Protein AF-A0A933SU49-F1 (afdb_monomer)

Foldseek 3Di:
DPPPVVLVVVCVQQVDDSVLVVVVVVPDDDQLQSQCSVCVVVVHRPDDQDPDPLSNLVVVCSNNSHDLVRSCVVVVHDSVVNVVSD

Sequence (86 aa):
MIWGYLSFRRQKIIGVTEFTVWNWEHGTEPELKHMPKIIEFLGYVPFECPEDPIGKLRYFKLVNGLSYERLGEMMDRDPGQLMDWV

pLDDT: mean 71.98, std 13.05, range [37.28, 88.06]

Structure (mmCIF, N/CA/C/O backbone):
data_AF-A0A933SU49-F1
#
_entry.id   AF-A0A933SU49-F1
#
loop_
_atom_site.group_PDB
_atom_site.id
_atom_site.type_symbol
_atom_site.label_atom_id
_atom_sit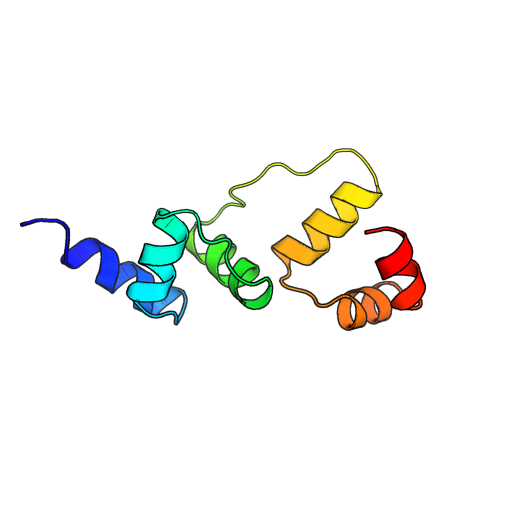e.label_alt_id
_atom_site.label_comp_id
_atom_site.label_asym_id
_atom_site.label_entity_id
_atom_site.label_seq_id
_atom_site.pdbx_PDB_ins_code
_atom_site.Cartn_x
_atom_site.Cartn_y
_atom_site.Cartn_z
_atom_site.occupancy
_atom_site.B_iso_or_equiv
_atom_site.auth_seq_id
_atom_site.auth_comp_id
_atom_site.auth_asym_id
_atom_site.auth_atom_id
_atom_site.pdbx_PDB_model_num
ATOM 1 N N . MET A 1 1 ? -25.202 12.754 20.871 1.00 39.31 1 MET A N 1
ATOM 2 C CA . MET A 1 1 ? -23.947 11.998 21.084 1.00 39.31 1 MET A CA 1
ATOM 3 C C . MET A 1 1 ? -23.943 10.774 20.156 1.00 39.31 1 MET A C 1
ATOM 5 O O . MET A 1 1 ? -24.134 9.660 20.613 1.00 39.31 1 MET A O 1
ATOM 9 N N . ILE A 1 2 ? -23.835 10.987 18.835 1.00 40.84 2 ILE A N 1
ATOM 10 C CA . ILE A 1 2 ? -24.048 9.940 17.800 1.00 40.84 2 ILE A CA 1
ATOM 11 C C . ILE A 1 2 ? -22.705 9.394 17.255 1.00 40.84 2 ILE A C 1
ATOM 13 O O . ILE A 1 2 ? -22.649 8.341 16.631 1.00 40.84 2 ILE A O 1
ATOM 17 N N . TRP A 1 3 ? -21.590 10.059 17.563 1.00 37.28 3 TRP A N 1
ATOM 18 C CA . TRP A 1 3 ? -20.298 9.832 16.905 1.00 37.28 3 TRP A CA 1
ATOM 19 C C . TRP A 1 3 ? -19.430 8.708 17.501 1.00 37.28 3 TRP A C 1
ATOM 21 O O . TRP A 1 3 ? -18.467 8.298 16.867 1.00 37.28 3 TRP A O 1
ATOM 31 N N . GLY A 1 4 ? -19.779 8.152 18.669 1.00 43.44 4 GLY A N 1
ATOM 32 C CA . GLY A 1 4 ? -19.014 7.054 19.289 1.00 43.44 4 GLY A CA 1
ATOM 33 C C . GLY A 1 4 ? -19.300 5.664 18.700 1.00 43.44 4 GLY A C 1
ATOM 34 O O . GLY A 1 4 ? -18.423 4.809 18.655 1.00 43.44 4 GLY A O 1
ATOM 35 N N . TYR A 1 5 ? -20.511 5.428 18.187 1.00 44.97 5 TYR A N 1
ATOM 36 C CA . TYR A 1 5 ? -20.905 4.105 17.676 1.00 44.97 5 TYR A CA 1
ATOM 37 C C . TYR A 1 5 ? -20.387 3.810 16.260 1.00 44.97 5 TYR A C 1
ATOM 39 O O . TYR A 1 5 ? -20.201 2.648 15.893 1.00 44.97 5 TYR A O 1
ATOM 47 N N . LEU A 1 6 ? -20.136 4.854 15.464 1.00 46.66 6 LEU A N 1
ATOM 48 C CA . LEU A 1 6 ? -19.658 4.734 14.084 1.00 46.66 6 LEU A CA 1
ATOM 49 C C . LEU A 1 6 ? -18.170 4.379 13.997 1.00 46.66 6 LEU A C 1
ATOM 51 O O . LEU A 1 6 ? -17.777 3.695 13.056 1.00 46.66 6 LEU A O 1
ATOM 55 N N . SER A 1 7 ? -17.356 4.788 14.971 1.00 50.56 7 SER A N 1
ATOM 56 C CA . SER A 1 7 ? -15.911 4.528 14.959 1.00 50.56 7 SER A CA 1
ATOM 57 C C . SER A 1 7 ? -15.571 3.101 15.428 1.00 50.56 7 SER A C 1
ATOM 59 O O . SER A 1 7 ? -14.765 2.404 14.807 1.00 50.56 7 SER A O 1
ATOM 61 N N . PHE A 1 8 ? -16.317 2.568 16.404 1.00 48.91 8 PHE A N 1
ATOM 62 C CA . PHE A 1 8 ? -16.156 1.187 16.882 1.00 48.91 8 PHE A CA 1
ATOM 63 C C . PHE A 1 8 ? -16.421 0.119 15.805 1.00 48.91 8 PHE A C 1
ATOM 65 O O . PHE A 1 8 ? -15.714 -0.890 15.735 1.00 48.91 8 PHE A O 1
ATOM 72 N N . ARG A 1 9 ? -17.421 0.329 14.930 1.00 50.91 9 ARG A N 1
ATOM 73 C CA . ARG A 1 9 ? -17.708 -0.608 13.827 1.00 50.91 9 ARG A CA 1
ATOM 74 C C . ARG A 1 9 ? -16.599 -0.641 12.773 1.00 50.91 9 ARG A C 1
ATOM 76 O O . ARG A 1 9 ? -16.380 -1.704 12.199 1.00 50.91 9 ARG A O 1
ATOM 83 N N . ARG A 1 10 ? -15.889 0.470 12.542 1.00 55.12 10 ARG A N 1
ATOM 84 C CA . ARG A 1 10 ? -14.786 0.520 11.567 1.00 55.12 10 ARG A CA 1
ATOM 85 C C . ARG A 1 10 ? -13.550 -0.225 12.076 1.00 55.12 10 ARG A C 1
ATOM 87 O O . ARG A 1 10 ? -12.997 -1.031 11.338 1.00 55.12 10 ARG A O 1
ATOM 94 N N . GLN A 1 11 ? -13.178 -0.058 13.349 1.00 51.88 11 GLN A N 1
ATOM 95 C CA . GLN A 1 11 ? -11.966 -0.661 13.935 1.00 51.88 11 GLN A CA 1
ATOM 96 C C . GLN A 1 11 ? -11.886 -2.189 13.798 1.00 51.88 11 GLN A C 1
ATOM 98 O O . GLN A 1 11 ? -10.838 -2.731 13.445 1.00 51.88 11 GLN A O 1
ATOM 103 N N . LYS A 1 12 ? -12.995 -2.901 14.046 1.00 52.88 12 LYS A N 1
ATOM 104 C CA . LYS A 1 12 ? -13.006 -4.375 14.023 1.00 52.88 12 LYS A CA 1
ATOM 105 C C . LYS A 1 12 ? -12.790 -4.981 12.637 1.00 52.88 12 LYS A C 1
ATOM 107 O O . LYS A 1 12 ? -12.360 -6.126 12.565 1.00 52.88 12 LYS A O 1
ATOM 112 N N 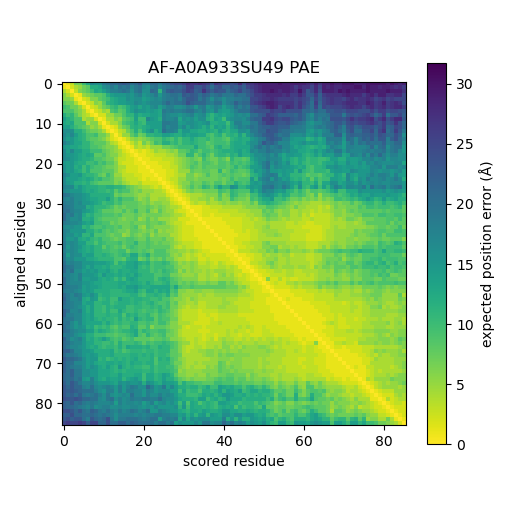. ILE A 1 13 ? -13.097 -4.246 11.570 1.00 55.00 13 ILE A N 1
ATOM 113 C CA . ILE A 1 13 ? -13.064 -4.782 10.203 1.00 55.00 13 ILE A CA 1
ATOM 114 C C . ILE A 1 13 ? -11.672 -4.596 9.584 1.00 55.00 13 ILE A C 1
ATOM 116 O O . ILE A 1 13 ? -11.152 -5.503 8.947 1.00 55.00 13 ILE A O 1
ATOM 120 N N . ILE A 1 14 ? -11.021 -3.463 9.857 1.00 60.38 14 ILE A N 1
ATOM 121 C CA . ILE A 1 14 ? -9.668 -3.153 9.355 1.00 60.38 14 ILE A CA 1
ATOM 122 C C . ILE A 1 14 ? -8.555 -3.612 10.315 1.00 60.38 14 ILE A C 1
ATOM 124 O O . ILE A 1 14 ? -7.400 -3.748 9.902 1.00 60.38 14 ILE A O 1
ATOM 128 N N . GLY A 1 15 ? -8.882 -3.898 11.583 1.00 62.41 15 GLY A N 1
ATOM 129 C CA . GLY A 1 15 ? -7.915 -4.314 12.606 1.00 62.41 15 GLY A CA 1
ATOM 130 C C . GLY A 1 15 ? -6.962 -3.192 13.031 1.00 62.41 15 GLY A C 1
ATOM 131 O O . GLY A 1 15 ? -5.836 -3.466 13.439 1.00 62.41 15 GLY A O 1
ATOM 132 N N . VAL A 1 16 ? -7.395 -1.938 12.894 1.00 63.91 16 VAL A N 1
ATOM 133 C CA . VAL A 1 16 ? -6.641 -0.734 13.273 1.00 63.91 16 VAL A CA 1
ATOM 134 C C . VAL A 1 16 ? -7.342 -0.024 14.426 1.00 63.91 16 VAL A C 1
ATOM 136 O O . VAL A 1 16 ? -8.547 -0.189 14.624 1.00 63.91 16 VAL A O 1
ATOM 139 N N . THR A 1 17 ? -6.590 0.753 15.202 1.00 64.62 17 THR A N 1
ATOM 140 C CA . THR A 1 17 ? -7.142 1.473 16.352 1.00 64.62 17 THR A CA 1
ATOM 141 C C . THR A 1 17 ? -7.970 2.675 15.904 1.00 64.62 17 THR A C 1
ATOM 143 O O . THR A 1 17 ? -7.809 3.206 14.803 1.00 64.62 17 THR A O 1
ATOM 146 N N . GLU A 1 18 ? -8.854 3.135 16.784 1.00 63.22 18 GLU A N 1
ATOM 147 C CA . GLU A 1 18 ? -9.691 4.321 16.574 1.00 63.22 18 GLU A CA 1
ATOM 148 C C . GLU A 1 18 ? -8.855 5.558 16.236 1.00 63.22 18 GLU A C 1
ATOM 150 O O . GLU A 1 18 ? -9.239 6.366 15.396 1.00 63.22 18 GLU A O 1
ATOM 155 N N . PHE A 1 19 ? -7.668 5.650 16.835 1.00 60.56 19 PHE A N 1
ATOM 156 C CA . PHE A 1 19 ? -6.710 6.721 16.597 1.00 60.56 19 PHE A CA 1
ATOM 157 C C . PHE A 1 19 ? -6.122 6.677 15.180 1.00 60.56 19 PHE A C 1
ATOM 159 O O . PHE A 1 19 ? -5.926 7.717 14.562 1.00 60.56 19 PHE A O 1
ATOM 166 N N . THR A 1 20 ? -5.891 5.481 14.628 1.00 61.72 20 THR A N 1
ATOM 167 C CA . THR A 1 20 ? -5.425 5.314 13.244 1.00 61.72 20 THR A CA 1
ATOM 168 C C . THR A 1 20 ? -6.471 5.801 12.242 1.00 61.72 20 THR A C 1
ATOM 170 O O . THR A 1 20 ? -6.128 6.532 11.319 1.00 61.72 20 THR A O 1
ATOM 173 N N . VAL A 1 21 ? -7.748 5.459 12.451 1.00 65.44 21 VAL A N 1
ATOM 174 C CA . VAL A 1 21 ? -8.848 5.942 11.596 1.00 65.44 21 VAL A CA 1
ATOM 175 C C . VAL A 1 21 ? -9.014 7.455 11.729 1.00 65.44 21 VAL A C 1
ATOM 177 O O . VAL A 1 21 ? -9.141 8.148 10.723 1.00 65.44 21 VAL A O 1
ATOM 180 N N . TRP A 1 22 ? -8.961 7.974 12.959 1.00 66.50 22 TRP A N 1
ATOM 181 C CA . TRP A 1 22 ? -9.052 9.408 13.225 1.00 66.50 22 TRP A CA 1
ATOM 182 C C . TRP A 1 22 ? -7.924 10.192 12.540 1.00 66.50 22 TRP A C 1
ATOM 184 O O . TRP A 1 22 ? -8.188 11.224 11.928 1.00 66.50 22 TRP A O 1
ATOM 194 N N . ASN A 1 23 ? -6.693 9.672 12.565 1.00 67.56 23 ASN A N 1
ATOM 195 C CA . ASN A 1 23 ? -5.555 10.277 11.872 1.00 67.56 23 ASN A CA 1
ATOM 196 C C . ASN A 1 23 ? -5.764 10.329 10.354 1.00 67.56 23 ASN A C 1
ATOM 198 O O . ASN A 1 23 ? -5.434 11.342 9.739 1.00 67.56 23 ASN A O 1
ATOM 202 N N . TRP A 1 24 ? -6.343 9.287 9.747 1.00 69.69 24 TRP A N 1
ATOM 203 C CA . TRP A 1 24 ? -6.654 9.291 8.312 1.00 69.69 24 TRP A CA 1
ATOM 204 C C . TRP A 1 24 ? -7.721 10.319 7.952 1.00 69.69 24 TRP A C 1
ATOM 206 O O . TRP A 1 24 ? -7.570 11.050 6.977 1.00 69.69 24 TRP A O 1
ATOM 216 N N . GLU A 1 25 ? -8.762 10.439 8.778 1.00 66.88 25 GLU A N 1
ATOM 217 C CA . GLU A 1 25 ? -9.784 11.479 8.609 1.00 66.88 25 GLU A CA 1
ATOM 218 C C . GLU A 1 25 ? -9.218 12.901 8.801 1.00 66.88 25 GLU A C 1
ATOM 220 O O . GLU A 1 25 ? -9.788 13.855 8.277 1.00 66.88 25 GLU A O 1
ATOM 225 N N . HIS A 1 26 ? -8.082 13.049 9.493 1.00 69.44 26 HIS A N 1
ATOM 226 C CA . HIS A 1 26 ? -7.390 14.325 9.728 1.00 69.44 26 HIS A CA 1
ATOM 227 C C . HIS A 1 26 ? -6.156 14.533 8.830 1.00 69.44 26 HIS A C 1
ATOM 229 O O . HIS A 1 26 ? -5.301 15.364 9.133 1.00 69.44 26 HIS A O 1
ATOM 235 N N . GLY A 1 27 ? -6.070 13.810 7.707 1.00 63.22 27 GLY A N 1
ATOM 236 C CA . GLY A 1 27 ? -5.078 14.063 6.655 1.00 63.22 27 GLY A CA 1
ATOM 237 C C . GLY A 1 27 ? -3.764 13.292 6.787 1.00 63.22 27 GLY A C 1
ATOM 238 O O . GLY A 1 27 ? -2.812 13.589 6.072 1.00 63.22 27 GLY A O 1
ATOM 239 N N . THR A 1 28 ? -3.689 12.296 7.673 1.00 70.50 28 THR A N 1
ATOM 240 C CA . THR A 1 28 ? -2.560 11.354 7.688 1.00 70.50 28 THR A CA 1
ATOM 241 C C . THR A 1 28 ? -2.779 10.284 6.627 1.00 70.50 28 THR A C 1
ATOM 243 O O . THR A 1 28 ? -3.780 9.574 6.665 1.00 70.50 28 THR A O 1
ATOM 246 N N . GLU A 1 29 ? -1.843 10.116 5.699 1.00 68.00 29 GLU A N 1
ATOM 247 C CA . GLU A 1 29 ? -1.967 9.055 4.703 1.00 68.00 29 GLU A CA 1
ATOM 248 C C . GLU A 1 29 ? -1.796 7.663 5.348 1.00 68.00 29 GLU A C 1
ATOM 250 O O . GLU A 1 29 ? -0.873 7.449 6.142 1.00 68.00 29 GLU A O 1
ATOM 255 N N . PRO A 1 30 ? -2.683 6.697 5.048 1.00 71.69 30 PRO A N 1
ATOM 256 C CA . PRO A 1 30 ? -2.541 5.324 5.513 1.00 71.69 30 PRO A CA 1
ATOM 257 C C . PRO A 1 30 ? -1.257 4.662 4.994 1.00 71.69 30 PRO A C 1
ATOM 259 O O . PRO A 1 30 ? -0.856 4.843 3.847 1.00 71.69 30 PRO A O 1
ATOM 262 N N . GLU A 1 31 ? -0.620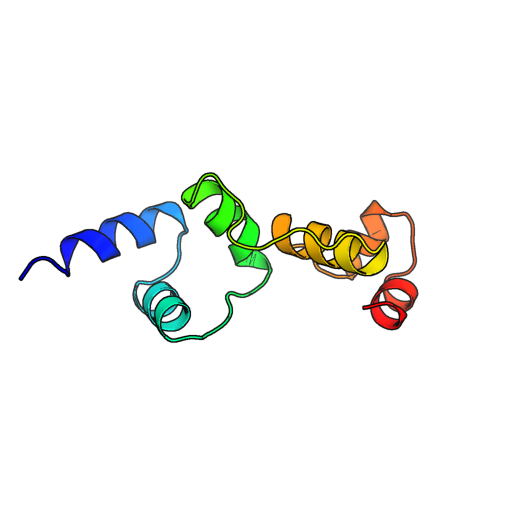 3.827 5.821 1.00 74.50 31 GLU A N 1
ATOM 263 C CA . GLU A 1 31 ? 0.516 3.021 5.361 1.00 74.50 31 GLU A CA 1
ATOM 264 C C . GLU A 1 31 ? 0.073 2.002 4.299 1.00 74.50 31 GLU A C 1
ATOM 266 O O . GLU A 1 31 ? -0.995 1.396 4.419 1.00 74.50 31 GLU A O 1
ATOM 271 N N . LEU A 1 32 ? 0.939 1.723 3.316 1.00 76.56 32 LEU A N 1
ATOM 272 C CA . LEU A 1 32 ? 0.671 0.805 2.194 1.00 76.56 32 LEU A CA 1
ATOM 273 C C . LEU A 1 32 ? 0.072 -0.543 2.628 1.00 76.56 32 LEU A C 1
ATOM 275 O O . LEU A 1 32 ? -0.881 -1.020 2.021 1.00 76.56 32 LEU A O 1
ATOM 279 N N . LYS A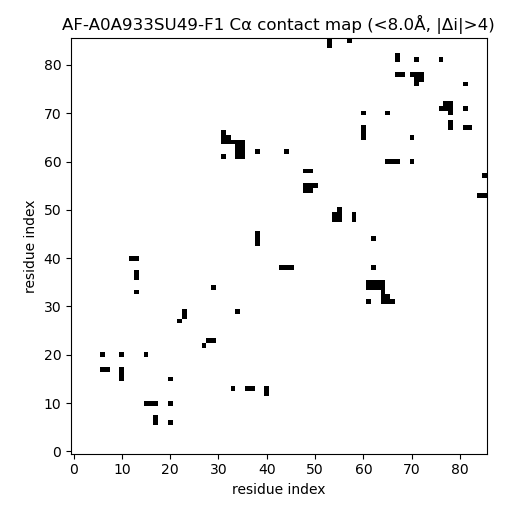 1 33 ? 0.561 -1.130 3.725 1.00 78.81 33 LYS A N 1
ATOM 280 C CA . LYS A 1 33 ? 0.080 -2.421 4.250 1.00 78.81 33 LYS A CA 1
ATOM 281 C C . LYS A 1 33 ? -1.409 -2.429 4.635 1.00 78.81 33 LYS A C 1
ATO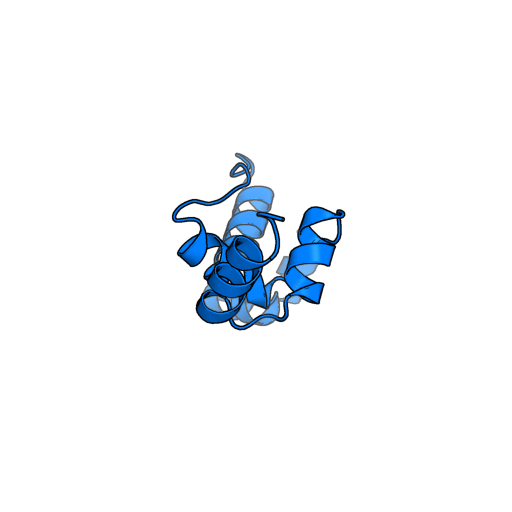M 283 O O . LYS A 1 33 ? -2.021 -3.492 4.710 1.00 78.81 33 LYS A O 1
ATOM 288 N N . HIS A 1 34 ? -1.985 -1.262 4.926 1.00 78.38 34 HIS A N 1
ATOM 289 C CA . HIS A 1 34 ? -3.386 -1.123 5.319 1.00 78.38 34 HIS A CA 1
ATOM 290 C C . HIS A 1 34 ? -4.318 -0.904 4.128 1.00 78.38 34 HIS A C 1
ATOM 292 O O . HIS A 1 34 ? -5.514 -1.158 4.258 1.00 78.38 34 HIS A O 1
ATOM 298 N N . MET A 1 35 ? -3.792 -0.507 2.968 1.00 81.19 35 MET A N 1
ATOM 299 C CA . MET A 1 35 ? -4.603 -0.167 1.797 1.00 81.19 35 MET A CA 1
ATOM 300 C C . MET A 1 35 ? -5.516 -1.296 1.315 1.00 81.19 35 MET A C 1
ATOM 302 O O . MET A 1 35 ? -6.699 -1.022 1.122 1.00 81.19 35 MET A O 1
ATOM 306 N N . PRO A 1 36 ? -5.054 -2.558 1.202 1.00 82.50 36 PRO A N 1
ATOM 307 C CA . PRO A 1 36 ? -5.921 -3.653 0.771 1.00 82.50 36 PRO A CA 1
ATOM 308 C C . PRO A 1 36 ? -7.142 -3.821 1.676 1.00 82.50 36 PRO A C 1
ATOM 310 O O . PRO A 1 36 ? -8.265 -3.937 1.195 1.00 82.50 36 PRO A O 1
ATOM 313 N N . LYS A 1 37 ? -6.938 -3.743 2.997 1.00 80.31 37 LYS A N 1
ATOM 314 C CA . LYS A 1 37 ? -8.021 -3.864 3.982 1.00 80.31 37 LYS A CA 1
ATOM 315 C C . LYS A 1 37 ? -8.961 -2.659 3.965 1.00 80.31 37 LYS A C 1
ATOM 317 O O . LYS A 1 37 ? -10.153 -2.813 4.204 1.00 80.31 37 LYS A O 1
ATOM 322 N N . ILE A 1 38 ? -8.436 -1.461 3.698 1.00 76.38 38 ILE A N 1
ATOM 323 C CA . ILE A 1 38 ? -9.250 -0.249 3.533 1.00 76.38 38 ILE A CA 1
ATOM 324 C C . ILE A 1 38 ? -10.143 -0.385 2.296 1.00 76.38 38 ILE A C 1
ATOM 326 O O . ILE A 1 38 ? -11.332 -0.100 2.382 1.00 76.38 38 ILE A O 1
ATOM 330 N N . ILE A 1 39 ? -9.596 -0.849 1.171 1.00 79.88 39 ILE A N 1
ATOM 331 C CA . ILE A 1 39 ? -10.337 -1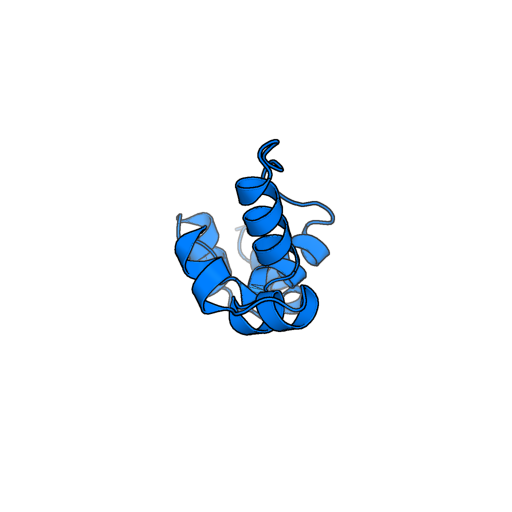.039 -0.085 1.00 79.88 39 ILE A CA 1
ATOM 332 C C . ILE A 1 39 ? -11.400 -2.129 0.072 1.00 79.88 39 ILE A C 1
ATOM 334 O O . ILE A 1 39 ? -12.544 -1.923 -0.326 1.00 79.88 39 ILE A O 1
ATOM 338 N N . GLU A 1 40 ? -11.056 -3.253 0.705 1.00 80.25 40 GLU A N 1
ATOM 339 C CA . GLU A 1 40 ? -12.008 -4.318 1.042 1.00 80.25 40 GLU A CA 1
ATOM 340 C C . GLU A 1 40 ? -13.151 -3.789 1.922 1.00 80.25 40 GLU A C 1
ATOM 342 O O . GLU A 1 40 ? -14.320 -4.066 1.660 1.00 80.25 40 GLU A O 1
ATOM 347 N N . PHE A 1 41 ? -12.825 -2.971 2.928 1.00 75.50 41 PHE A N 1
ATOM 348 C CA . PHE A 1 41 ? -13.812 -2.357 3.814 1.00 75.50 41 PHE A CA 1
ATOM 349 C C . PHE A 1 41 ? -14.727 -1.358 3.091 1.00 75.50 41 PHE A C 1
ATOM 351 O O . PHE A 1 41 ? -15.935 -1.349 3.328 1.00 75.50 41 PHE A O 1
ATOM 358 N N . LEU A 1 42 ? -14.164 -0.502 2.237 1.00 76.81 42 LEU A N 1
ATOM 359 C CA . LEU A 1 42 ? -14.927 0.484 1.471 1.00 76.81 42 LEU A CA 1
ATOM 360 C C . LEU A 1 42 ? -15.770 -0.178 0.373 1.00 76.81 42 LEU A C 1
ATOM 362 O O . LEU A 1 42 ? -16.807 0.364 -0.006 1.00 76.81 42 LEU A O 1
ATOM 366 N N . GLY A 1 43 ? -15.336 -1.334 -0.138 1.00 75.75 43 GLY A N 1
ATOM 367 C CA . GLY A 1 43 ? -15.923 -1.997 -1.303 1.00 75.75 43 GLY A CA 1
ATOM 368 C C . GLY A 1 43 ? -15.581 -1.314 -2.633 1.00 75.75 43 GLY A C 1
ATOM 369 O O . GLY A 1 43 ? -16.095 -1.712 -3.676 1.00 75.75 43 GLY A O 1
ATOM 370 N N . TYR A 1 44 ? -14.729 -0.285 -2.608 1.00 76.38 44 TYR A N 1
ATOM 371 C CA . TYR A 1 44 ? -14.228 0.437 -3.776 1.00 76.38 44 TYR A CA 1
ATOM 372 C C . TYR A 1 44 ? -12.862 1.071 -3.476 1.00 76.38 44 TYR A C 1
ATOM 374 O O . TYR A 1 44 ? -12.474 1.240 -2.319 1.00 76.38 44 TYR A O 1
ATOM 382 N N . VAL A 1 45 ? -12.128 1.438 -4.529 1.00 79.62 45 VAL A N 1
ATOM 383 C CA . VAL A 1 45 ? -10.856 2.164 -4.411 1.00 79.62 45 VAL A CA 1
ATOM 384 C C . VAL A 1 45 ? -11.144 3.671 -4.367 1.00 79.62 45 VAL A C 1
ATOM 386 O O . VAL A 1 45 ? -11.736 4.180 -5.316 1.00 79.62 45 VAL A O 1
ATOM 389 N N . PRO A 1 46 ? -10.754 4.404 -3.306 1.00 75.62 46 PRO A N 1
ATOM 390 C CA . PRO A 1 46 ? -11.152 5.804 -3.113 1.00 75.62 46 PRO A CA 1
ATOM 391 C C . PRO A 1 46 ? -10.317 6.823 -3.908 1.00 75.62 46 PRO A C 1
ATOM 393 O O . PRO A 1 46 ? -10.431 8.022 -3.673 1.00 75.62 46 PRO A O 1
ATOM 396 N N . PHE A 1 47 ? -9.462 6.369 -4.823 1.00 80.62 47 PHE A N 1
ATOM 397 C CA . PHE A 1 47 ? -8.582 7.206 -5.635 1.00 80.62 47 PHE A CA 1
ATOM 398 C C . PHE A 1 47 ? -8.574 6.732 -7.087 1.00 80.62 47 PHE A C 1
ATOM 400 O O . PHE A 1 47 ? -8.791 5.552 -7.380 1.00 80.62 47 PHE A O 1
ATOM 407 N N . GLU A 1 48 ? -8.322 7.666 -7.999 1.00 81.81 48 GLU A N 1
ATOM 408 C CA . GLU A 1 48 ? -8.331 7.400 -9.434 1.00 81.81 48 GLU A CA 1
ATOM 409 C C . GLU A 1 48 ? -7.113 6.578 -9.867 1.00 81.81 48 GLU A C 1
ATOM 411 O O . GLU A 1 48 ? -6.017 6.695 -9.311 1.00 81.81 48 GLU A O 1
ATOM 416 N N . CYS A 1 49 ? -7.316 5.726 -10.872 1.00 84.69 49 CYS A N 1
ATOM 417 C CA . CYS A 1 49 ? -6.233 5.000 -11.521 1.00 84.69 49 CYS A CA 1
ATOM 418 C C . CYS A 1 49 ? -5.603 5.908 -12.587 1.00 84.69 49 CYS A C 1
ATOM 420 O O . CYS A 1 49 ? -6.309 6.285 -13.526 1.00 84.69 49 CYS A O 1
ATOM 422 N N . PRO A 1 50 ? -4.310 6.261 -12.479 1.00 87.44 50 PRO A N 1
ATOM 423 C CA . PRO A 1 50 ? -3.643 7.056 -13.502 1.00 87.44 50 PRO A CA 1
ATOM 424 C C . PRO A 1 50 ? -3.604 6.321 -14.847 1.00 87.44 50 PRO A C 1
ATOM 426 O O . PRO A 1 50 ? -3.552 5.090 -14.903 1.00 87.44 50 PRO A O 1
ATOM 429 N N . GLU A 1 51 ? -3.590 7.063 -15.952 1.00 86.56 51 GLU A N 1
ATOM 430 C CA . GLU A 1 51 ? -3.528 6.456 -17.288 1.00 86.56 51 GLU A CA 1
ATOM 431 C C . GLU A 1 51 ? -2.106 6.052 -17.698 1.00 86.56 51 GLU A C 1
ATOM 433 O O . GLU A 1 51 ? -1.932 5.127 -18.506 1.00 86.56 51 GLU A O 1
ATOM 438 N N . ASP A 1 52 ? -1.098 6.708 -17.122 1.00 87.44 52 ASP A N 1
ATOM 439 C CA . ASP A 1 52 ? 0.301 6.505 -17.460 1.00 87.44 52 ASP A CA 1
ATOM 440 C C . ASP A 1 52 ? 0.846 5.170 -16.899 1.00 87.44 52 ASP A C 1
ATOM 442 O O . ASP A 1 52 ? 0.409 4.703 -15.842 1.00 87.44 52 ASP A O 1
ATOM 446 N N . PRO A 1 53 ? 1.795 4.510 -17.591 1.00 81.25 53 PRO A N 1
ATOM 447 C CA . PRO A 1 53 ? 2.286 3.192 -17.181 1.00 81.25 53 PRO A CA 1
ATOM 448 C C . PRO A 1 53 ? 2.896 3.154 -15.772 1.00 81.25 53 PRO A C 1
ATOM 450 O O . PRO A 1 53 ? 2.719 2.170 -15.054 1.00 81.25 53 PRO A O 1
ATOM 453 N N . ILE A 1 54 ? 3.588 4.221 -15.366 1.00 83.38 54 ILE A N 1
ATOM 454 C CA . ILE A 1 54 ? 4.241 4.317 -14.054 1.00 83.38 54 ILE A CA 1
ATOM 455 C C . ILE A 1 54 ? 3.186 4.530 -12.962 1.00 83.38 54 ILE A C 1
ATOM 457 O O . ILE A 1 54 ? 3.198 3.865 -11.927 1.00 83.38 54 ILE A O 1
ATOM 461 N N . GLY A 1 55 ? 2.212 5.396 -13.211 1.00 82.75 55 GLY A N 1
ATOM 462 C CA . GLY A 1 55 ? 1.071 5.655 -12.350 1.00 82.75 55 GLY A CA 1
ATOM 463 C C . GLY A 1 55 ? 0.198 4.418 -12.155 1.00 82.75 55 GLY A C 1
ATOM 464 O O . GLY A 1 55 ? -0.216 4.147 -11.029 1.00 82.75 55 GLY A O 1
ATOM 465 N N . LYS A 1 56 ? 0.015 3.587 -13.188 1.00 85.56 56 LYS A N 1
ATOM 466 C CA . LYS A 1 56 ? -0.637 2.268 -13.059 1.00 85.56 56 LYS A CA 1
ATOM 467 C C . LYS A 1 56 ? 0.145 1.316 -12.163 1.00 85.56 56 LYS A C 1
ATOM 469 O O . LYS A 1 56 ? -0.455 0.582 -11.380 1.00 85.56 56 LYS A O 1
ATOM 474 N N . LEU A 1 57 ? 1.473 1.345 -12.238 1.00 84.19 57 LEU A N 1
ATOM 475 C CA . LEU A 1 57 ? 2.344 0.533 -11.390 1.00 84.19 57 LEU A CA 1
ATOM 476 C C . LEU A 1 57 ? 2.264 0.976 -9.919 1.00 84.19 57 LEU A C 1
ATOM 478 O O . LEU A 1 57 ? 2.105 0.144 -9.023 1.00 84.19 57 LEU A O 1
ATOM 482 N N . ARG A 1 58 ? 2.263 2.293 -9.674 1.00 82.56 58 ARG A N 1
ATOM 483 C CA . ARG A 1 58 ? 2.012 2.895 -8.352 1.00 82.56 58 ARG A CA 1
ATOM 484 C C . ARG A 1 58 ? 0.644 2.516 -7.812 1.00 82.56 58 ARG A C 1
ATOM 486 O O . ARG A 1 58 ? 0.541 2.095 -6.662 1.00 82.56 58 ARG A O 1
ATOM 493 N N . TYR A 1 59 ? -0.382 2.630 -8.649 1.00 86.56 59 TYR A N 1
ATOM 494 C CA . TYR A 1 59 ? -1.749 2.259 -8.319 1.00 86.56 59 TYR A CA 1
ATOM 495 C C . TYR A 1 59 ? -1.839 0.781 -7.933 1.00 86.56 59 TYR A C 1
ATOM 497 O O . TYR A 1 59 ? -2.364 0.452 -6.872 1.00 86.56 59 TYR A O 1
ATOM 505 N N . PHE A 1 60 ? -1.252 -0.110 -8.734 1.00 86.44 60 PHE A N 1
ATOM 506 C CA . PHE A 1 60 ? -1.233 -1.543 -8.457 1.00 86.44 60 PHE A CA 1
ATOM 507 C C . PHE A 1 60 ? -0.522 -1.867 -7.136 1.00 86.44 60 PHE A C 1
ATOM 509 O O . PHE A 1 60 ? -1.048 -2.635 -6.327 1.00 86.44 60 PHE A O 1
ATOM 516 N N . LYS A 1 61 ? 0.633 -1.239 -6.880 1.00 88.06 61 LYS A N 1
ATOM 517 C CA . LYS A 1 61 ? 1.370 -1.359 -5.614 1.00 88.06 61 LYS A CA 1
ATOM 518 C C . LYS A 1 61 ? 0.528 -0.911 -4.418 1.00 88.06 61 LYS A C 1
ATOM 520 O O . LYS A 1 61 ? 0.478 -1.622 -3.418 1.00 88.06 61 LYS A O 1
ATOM 525 N N . LEU A 1 62 ? -0.133 0.244 -4.527 1.00 84.62 62 LEU A N 1
ATOM 526 C CA . LEU A 1 62 ? -1.002 0.813 -3.494 1.00 84.62 62 LEU A CA 1
ATOM 527 C C . LEU A 1 62 ? -2.192 -0.093 -3.200 1.00 84.62 62 LEU A C 1
ATOM 529 O O . LEU A 1 62 ? -2.367 -0.492 -2.056 1.00 84.62 62 LEU A O 1
ATOM 533 N N . VAL A 1 63 ? -2.966 -0.463 -4.221 1.00 85.44 63 VAL A N 1
ATOM 534 C CA . VAL A 1 63 ? -4.182 -1.278 -4.070 1.00 85.44 63 VAL A CA 1
ATOM 535 C C . VAL A 1 63 ? -3.886 -2.628 -3.420 1.00 85.44 63 VAL A C 1
ATOM 537 O O . VAL A 1 63 ? -4.667 -3.098 -2.597 1.00 85.44 63 VAL A O 1
ATOM 540 N N . ASN A 1 64 ? -2.735 -3.222 -3.740 1.00 85.19 64 ASN A N 1
ATOM 541 C CA . ASN A 1 64 ? -2.318 -4.515 -3.199 1.00 85.19 64 ASN A CA 1
ATOM 542 C C . ASN A 1 64 ? -1.428 -4.403 -1.947 1.00 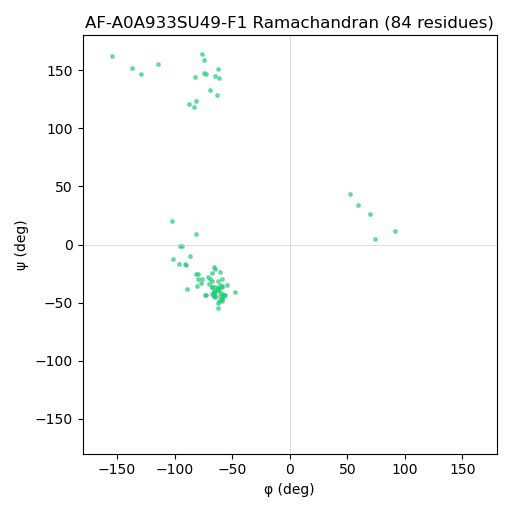85.19 64 ASN A C 1
ATOM 544 O O . ASN A 1 64 ? -1.047 -5.424 -1.379 1.00 85.19 64 ASN A O 1
ATOM 548 N N . GLY A 1 65 ? -1.109 -3.188 -1.489 1.00 85.50 65 GLY A N 1
ATOM 549 C CA . GLY A 1 65 ? -0.275 -2.953 -0.308 1.00 85.50 65 GLY A CA 1
ATOM 550 C C . GLY A 1 65 ? 1.132 -3.550 -0.411 1.00 85.50 65 GLY A C 1
ATOM 551 O O . GLY A 1 65 ? 1.681 -4.013 0.588 1.00 85.50 65 GLY A O 1
ATOM 552 N N . LEU A 1 66 ? 1.702 -3.573 -1.619 1.00 84.50 66 LEU A N 1
ATOM 553 C CA . LEU A 1 66 ? 2.984 -4.218 -1.912 1.00 84.50 66 LEU A CA 1
ATOM 554 C C . LEU A 1 66 ? 4.168 -3.312 -1.546 1.00 84.50 66 LEU A C 1
ATOM 556 O O . LEU A 1 66 ? 4.135 -2.094 -1.744 1.00 84.50 66 LEU A O 1
ATOM 560 N N . SER A 1 67 ? 5.255 -3.914 -1.059 1.00 82.31 67 SER A N 1
ATOM 561 C CA . SER A 1 67 ? 6.573 -3.268 -1.044 1.00 82.31 67 SER A CA 1
ATOM 562 C C . SER A 1 67 ? 7.186 -3.280 -2.452 1.00 82.31 67 SER A C 1
ATOM 564 O O . SER A 1 67 ? 6.741 -4.030 -3.323 1.00 82.31 67 SER A O 1
ATOM 566 N N . TYR A 1 68 ? 8.215 -2.460 -2.691 1.00 79.12 68 TYR A N 1
ATOM 567 C CA . TYR A 1 68 ? 8.962 -2.496 -3.958 1.00 79.12 68 TYR A CA 1
ATOM 568 C C . TYR A 1 68 ? 9.626 -3.852 -4.204 1.00 79.12 68 TYR A C 1
ATOM 570 O O . TYR A 1 68 ? 9.657 -4.318 -5.336 1.00 79.12 68 TYR A O 1
ATOM 578 N N . GLU A 1 69 ? 10.090 -4.510 -3.142 1.00 80.50 69 GLU A N 1
ATOM 579 C CA . GLU A 1 69 ? 10.683 -5.848 -3.208 1.00 80.50 69 GLU A CA 1
ATOM 580 C C . GLU A 1 69 ? 9.661 -6.866 -3.718 1.00 80.50 69 GLU A C 1
ATOM 582 O O . GLU A 1 69 ? 9.912 -7.557 -4.701 1.00 80.50 69 GLU A O 1
ATOM 587 N N . ARG A 1 70 ? 8.462 -6.893 -3.116 1.00 81.69 70 ARG A N 1
ATOM 588 C CA . ARG A 1 70 ? 7.391 -7.798 -3.550 1.00 81.69 70 ARG A CA 1
ATOM 589 C C . ARG A 1 70 ? 6.894 -7.493 -4.954 1.00 81.69 70 ARG A C 1
ATOM 591 O O . ARG A 1 70 ? 6.574 -8.417 -5.694 1.00 81.69 70 ARG A O 1
ATOM 598 N N . LEU A 1 71 ? 6.833 -6.219 -5.327 1.00 84.12 71 LEU A N 1
ATOM 599 C CA . LEU A 1 71 ? 6.472 -5.828 -6.684 1.00 84.12 71 LEU A CA 1
ATOM 600 C C . LEU A 1 71 ? 7.527 -6.292 -7.701 1.00 84.12 71 LEU A C 1
ATOM 602 O O . LEU A 1 71 ? 7.155 -6.803 -8.753 1.00 84.12 71 LEU A O 1
ATOM 606 N N . GLY A 1 72 ? 8.815 -6.171 -7.367 1.00 84.00 72 GLY A N 1
ATOM 607 C CA . GLY A 1 72 ? 9.928 -6.651 -8.190 1.00 84.00 72 GLY A CA 1
ATOM 608 C C . GLY A 1 72 ? 9.881 -8.158 -8.404 1.00 84.00 72 GLY A C 1
ATOM 609 O O . GLY A 1 72 ? 9.888 -8.609 -9.546 1.00 84.00 72 GLY A O 1
ATOM 610 N N . GLU A 1 73 ? 9.702 -8.927 -7.328 1.00 84.69 73 GLU A N 1
ATOM 611 C CA . GLU A 1 73 ? 9.519 -10.383 -7.401 1.00 84.69 73 GLU A CA 1
ATOM 612 C C . GLU A 1 73 ? 8.331 -10.776 -8.293 1.00 84.69 73 GLU A C 1
ATOM 614 O O . GLU A 1 73 ? 8.444 -11.690 -9.105 1.00 84.69 73 GLU A O 1
ATOM 619 N N . MET A 1 74 ? 7.194 -10.078 -8.180 1.00 82.44 74 MET A N 1
ATOM 620 C CA . MET A 1 74 ? 6.006 -10.372 -8.994 1.00 82.44 74 MET A CA 1
ATOM 621 C C . MET A 1 74 ? 6.186 -10.033 -10.476 1.00 82.44 74 MET A C 1
ATOM 623 O O . MET A 1 74 ? 5.541 -10.647 -11.325 1.00 82.44 74 MET A O 1
ATOM 627 N N . MET A 1 75 ? 7.018 -9.041 -10.789 1.00 81.94 75 MET A N 1
ATOM 628 C CA . MET A 1 75 ? 7.265 -8.582 -12.156 1.00 81.94 75 MET A CA 1
ATOM 629 C C . MET A 1 75 ? 8.500 -9.219 -12.799 1.00 81.94 75 MET A C 1
ATOM 631 O O . MET A 1 75 ? 8.790 -8.897 -13.952 1.00 81.94 75 MET A O 1
ATOM 635 N N . ASP A 1 76 ? 9.214 -10.083 -12.069 1.00 82.69 76 ASP A N 1
ATOM 636 C CA . ASP A 1 76 ? 10.527 -10.621 -12.450 1.00 82.69 76 ASP A CA 1
ATOM 637 C C . ASP A 1 76 ? 11.520 -9.498 -12.817 1.00 82.69 76 ASP A C 1
ATOM 639 O O . ASP A 1 76 ? 12.199 -9.504 -13.845 1.00 82.69 76 ASP A O 1
ATOM 643 N N . ARG A 1 77 ? 11.523 -8.442 -11.993 1.00 78.31 77 ARG A N 1
ATOM 644 C CA . ARG A 1 77 ? 12.296 -7.208 -12.182 1.00 78.31 77 ARG A CA 1
ATOM 645 C C . ARG A 1 77 ? 13.074 -6.881 -10.918 1.00 78.31 77 ARG A C 1
ATOM 647 O O . ARG A 1 77 ? 12.598 -7.101 -9.806 1.00 78.31 77 ARG A O 1
ATOM 654 N N . ASP A 1 78 ? 14.248 -6.2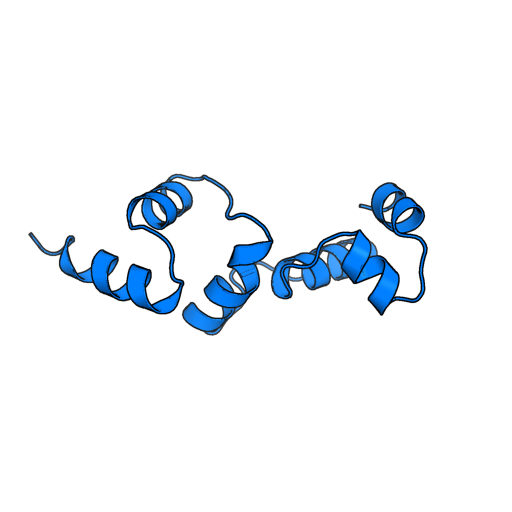85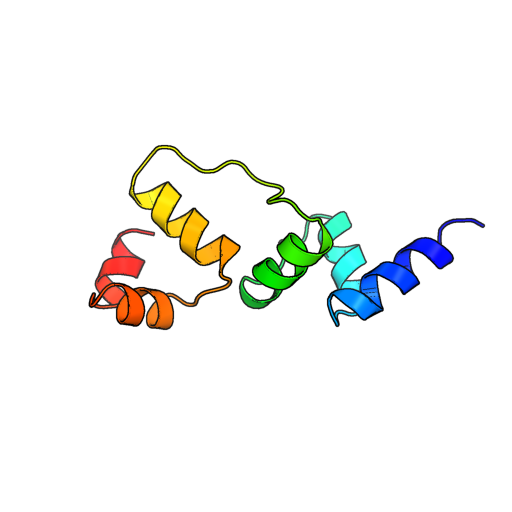 -11.093 1.00 76.38 78 ASP A N 1
ATOM 655 C CA . ASP A 1 78 ? 15.037 -5.800 -9.966 1.00 76.38 78 ASP A CA 1
ATOM 656 C C . ASP A 1 78 ? 14.282 -4.675 -9.215 1.00 76.38 78 ASP A C 1
ATOM 658 O O . ASP A 1 78 ? 13.838 -3.710 -9.850 1.00 76.38 78 ASP A O 1
ATOM 662 N N . PRO A 1 79 ? 14.127 -4.758 -7.879 1.00 70.19 79 PRO A N 1
ATOM 663 C CA . PRO A 1 79 ? 13.443 -3.732 -7.092 1.00 70.19 79 PRO A CA 1
ATOM 664 C C . PRO A 1 79 ? 14.074 -2.339 -7.207 1.00 70.19 79 PRO A C 1
ATOM 666 O O . PRO A 1 79 ? 13.356 -1.345 -7.107 1.00 70.19 79 PRO A O 1
ATOM 669 N N . GLY A 1 80 ? 15.388 -2.251 -7.438 1.00 70.38 80 GLY A N 1
ATOM 670 C CA . GLY A 1 80 ? 16.098 -0.992 -7.659 1.00 70.38 80 GLY A CA 1
ATOM 671 C C . GLY A 1 80 ? 15.670 -0.307 -8.956 1.00 70.38 80 GLY A C 1
ATOM 672 O O . GLY A 1 80 ? 15.418 0.895 -8.948 1.00 70.38 80 GLY A O 1
ATOM 673 N N . GLN A 1 81 ? 15.449 -1.068 -10.035 1.00 71.12 81 GLN A N 1
ATOM 674 C CA . GLN A 1 81 ? 14.870 -0.515 -11.271 1.00 71.12 81 GLN A CA 1
ATOM 675 C C . GLN A 1 81 ? 13.456 0.040 -11.067 1.00 71.12 81 GLN A C 1
ATOM 677 O O . GLN A 1 81 ? 13.070 0.989 -11.742 1.00 71.12 81 GLN A O 1
ATOM 682 N N . LEU A 1 82 ? 12.677 -0.538 -10.148 1.00 70.00 82 LEU A N 1
ATOM 683 C CA . LEU A 1 82 ? 11.338 -0.041 -9.829 1.00 70.00 82 LEU A CA 1
ATOM 684 C C . LEU A 1 82 ? 11.370 1.215 -8.952 1.00 70.00 82 LEU A C 1
ATOM 686 O O . LEU A 1 82 ? 10.490 2.059 -9.101 1.00 70.00 82 LEU A O 1
ATOM 690 N N . MET A 1 83 ? 12.359 1.349 -8.061 1.00 66.94 83 MET A N 1
ATOM 691 C CA . MET A 1 83 ? 12.564 2.574 -7.275 1.00 66.94 83 MET A CA 1
ATOM 692 C C . MET A 1 83 ? 13.007 3.747 -8.155 1.00 66.94 83 MET A C 1
ATOM 694 O O . MET A 1 83 ? 12.548 4.862 -7.947 1.00 66.94 83 MET A O 1
ATOM 698 N N . ASP A 1 84 ? 13.828 3.497 -9.179 1.00 69.31 84 ASP A N 1
ATOM 699 C CA . ASP A 1 84 ? 14.249 4.535 -10.133 1.00 69.31 84 ASP A CA 1
ATOM 700 C C . ASP A 1 84 ? 13.089 5.082 -10.984 1.00 69.31 84 ASP A C 1
ATOM 702 O O . ASP A 1 84 ? 13.192 6.160 -11.572 1.00 69.31 84 ASP A O 1
ATOM 706 N N . TRP A 1 85 ? 11.980 4.346 -11.079 1.00 62.09 85 TRP A N 1
ATOM 707 C CA . TRP A 1 85 ? 10.807 4.748 -11.855 1.00 62.09 85 TRP A CA 1
ATOM 708 C C . TRP A 1 85 ? 9.723 5.431 -11.016 1.00 62.09 85 TRP A C 1
ATOM 710 O O . TRP A 1 85 ? 8.824 6.035 -11.603 1.00 62.09 85 TRP A O 1
ATOM 720 N N . VAL A 1 86 ? 9.755 5.302 -9.683 1.00 55.75 86 VAL A N 1
ATOM 721 C CA . VAL A 1 86 ? 8.596 5.563 -8.808 1.00 55.75 86 VAL A CA 1
ATOM 722 C C . VAL A 1 86 ? 8.939 6.311 -7.530 1.00 55.75 86 VAL A C 1
ATOM 724 O O . VAL A 1 86 ? 9.581 5.689 -6.654 1.00 55.75 86 VAL A O 1
#

Radius of gyration: 15.54 Å; Cα contacts (8 Å, |Δi|>4): 64; chains: 1; bounding box: 40×25×38 Å

Nearest PDB structures (foldseek):
  4zms-assembly1_B  TM=6.009E-01  e=1.414E+00  Streptococcus pneumoniae R6
  3c3w-assembly1_B  TM=3.868E-01  e=2.946E+00  Mycobacterium tuberculosis

Mean predicted aligned error: 10.17 Å

Solvent-accessible surface area (backbone atoms only — not comparable to full-atom values): 5146 Å² total; per-residue (Å²): 141,74,72,70,66,63,48,61,64,50,26,74,75,61,73,46,55,65,66,58,57,50,39,43,79,70,74,42,80,79,58,47,77,49,35,39,46,49,30,64,70,69,72,48,74,98,64,84,77,49,90,50,76,60,44,39,51,52,43,52,32,41,57,65,25,49,53,60,59,58,49,12,66,74,67,78,42,62,36,66,67,52,52,77,67,101

Secondary structure (DSSP, 8-state):
--HHHHHHHHHHHHT--HHHHHHHHTTPPPPGGGHHHHHHHHTS-SSPPPSSHHHHHHHHHHHTT--HHHHHHHHTS-HHHHHTT-